Protein AF-A0AAV3ZF02-F1 (afdb_monomer)

Structure (mmCIF, N/CA/C/O backbone):
data_AF-A0AAV3ZF02-F1
#
_entry.id   AF-A0AAV3ZF02-F1
#
loop_
_atom_site.group_PDB
_atom_site.id
_atom_site.type_symbol
_atom_site.label_atom_id
_atom_site.label_alt_id
_atom_site.label_comp_id
_atom_site.label_asym_id
_atom_site.label_entity_id
_atom_site.label_seq_id
_atom_site.pdbx_PDB_ins_code
_atom_site.Cartn_x
_atom_site.Cartn_y
_atom_site.Cartn_z
_atom_site.occupancy
_atom_site.B_iso_or_equiv
_atom_site.auth_seq_id
_atom_site.auth_comp_id
_atom_site.auth_asym_id
_atom_site.auth_atom_id
_atom_site.pdbx_PDB_model_num
ATOM 1 N N . MET A 1 1 ? 16.965 -29.282 -59.185 1.00 44.78 1 MET A N 1
ATOM 2 C CA . MET A 1 1 ? 16.186 -28.998 -57.958 1.00 44.78 1 MET A CA 1
ATOM 3 C C . MET A 1 1 ? 17.133 -28.457 -56.884 1.00 44.78 1 MET A C 1
ATOM 5 O O . MET A 1 1 ? 17.591 -29.220 -56.054 1.00 44.78 1 MET A O 1
ATOM 9 N N . ALA A 1 2 ? 17.510 -27.173 -56.937 1.00 46.72 2 ALA A N 1
ATOM 10 C CA . ALA A 1 2 ? 18.522 -26.602 -56.028 1.00 46.72 2 ALA A CA 1
ATOM 11 C C . ALA A 1 2 ? 18.239 -25.132 -55.640 1.00 46.72 2 ALA A C 1
ATOM 13 O O . ALA A 1 2 ? 19.157 -24.385 -55.339 1.00 46.72 2 ALA A O 1
ATOM 14 N N . SER A 1 3 ? 16.971 -24.692 -55.652 1.00 49.53 3 SER A N 1
ATOM 15 C CA . SER A 1 3 ? 16.631 -23.269 -55.423 1.00 49.53 3 SER A CA 1
ATOM 16 C C . SER A 1 3 ? 15.931 -22.959 -54.101 1.00 49.53 3 SER A C 1
ATOM 18 O O . SER A 1 3 ? 15.934 -21.807 -53.690 1.00 49.53 3 SER A O 1
ATOM 20 N N . LYS A 1 4 ? 15.335 -23.937 -53.405 1.00 44.88 4 LYS A N 1
ATOM 21 C CA . LYS A 1 4 ? 14.561 -23.649 -52.177 1.00 44.88 4 LYS A CA 1
ATOM 22 C C . LYS A 1 4 ? 15.401 -23.655 -50.896 1.00 44.88 4 LYS A C 1
ATOM 24 O O . LYS A 1 4 ? 15.083 -22.925 -49.966 1.00 44.88 4 LYS A O 1
ATOM 29 N N . VAL A 1 5 ? 16.484 -24.433 -50.859 1.00 50.56 5 VAL A N 1
ATOM 30 C CA . VAL A 1 5 ? 17.318 -24.589 -49.653 1.00 50.56 5 VAL A CA 1
ATOM 31 C C . VAL A 1 5 ? 18.222 -23.370 -49.435 1.00 50.56 5 VAL A C 1
ATOM 33 O O . VAL A 1 5 ? 18.320 -22.877 -48.318 1.00 50.56 5 VAL A O 1
ATOM 36 N N . HIS A 1 6 ? 18.803 -22.811 -50.502 1.00 47.09 6 HIS A N 1
ATOM 37 C CA . HIS A 1 6 ? 19.701 -21.654 -50.395 1.00 47.09 6 HIS A CA 1
ATOM 38 C C . HIS A 1 6 ? 18.990 -20.378 -49.915 1.00 47.09 6 HIS A C 1
ATOM 40 O O . HIS A 1 6 ? 19.543 -19.644 -49.102 1.00 47.09 6 HIS A O 1
ATOM 46 N N . ILE A 1 7 ? 17.747 -20.141 -50.348 1.00 53.84 7 ILE A N 1
ATOM 47 C CA . ILE A 1 7 ? 16.961 -18.964 -49.938 1.00 53.84 7 ILE A CA 1
ATOM 48 C C . ILE A 1 7 ? 16.599 -19.041 -48.445 1.00 53.84 7 ILE A C 1
ATOM 50 O O . ILE A 1 7 ? 16.692 -18.043 -47.733 1.00 53.84 7 ILE A O 1
ATOM 54 N N . ALA A 1 8 ? 16.255 -20.233 -47.945 1.00 54.06 8 ALA A N 1
ATOM 55 C CA . ALA A 1 8 ? 15.919 -20.434 -46.536 1.00 54.06 8 ALA A CA 1
ATOM 56 C C . ALA A 1 8 ? 17.118 -20.184 -45.603 1.00 54.06 8 ALA A C 1
ATOM 58 O O . ALA A 1 8 ? 16.965 -19.551 -44.560 1.00 54.06 8 ALA A O 1
ATOM 59 N N . VAL A 1 9 ? 18.320 -20.620 -45.994 1.00 56.44 9 VAL A N 1
ATOM 60 C CA . VAL A 1 9 ? 19.546 -20.419 -45.199 1.00 56.44 9 VAL A CA 1
ATOM 61 C C . VAL A 1 9 ? 19.930 -18.937 -45.134 1.00 56.44 9 VAL A C 1
ATOM 63 O O . VAL A 1 9 ? 20.313 -18.453 -44.071 1.00 56.44 9 VAL A O 1
ATOM 66 N N . ILE A 1 10 ? 19.753 -18.196 -46.233 1.00 58.03 10 ILE A N 1
ATOM 67 C CA . ILE A 1 10 ? 20.010 -16.750 -46.292 1.00 58.03 10 ILE A CA 1
ATOM 68 C C . ILE A 1 10 ? 19.023 -15.981 -45.399 1.00 58.03 10 ILE A C 1
ATOM 70 O O . ILE A 1 10 ? 19.447 -15.106 -44.649 1.00 58.03 10 ILE A O 1
ATOM 74 N N . CYS A 1 11 ? 17.733 -16.341 -45.395 1.00 54.62 11 CYS A N 1
ATOM 75 C CA . CYS A 1 11 ? 16.747 -15.721 -44.501 1.00 54.62 11 CYS A CA 1
ATOM 76 C C . CYS A 1 11 ? 17.066 -15.944 -43.016 1.00 54.62 11 CYS A C 1
ATOM 78 O O . CYS A 1 11 ? 16.948 -15.007 -42.232 1.00 54.62 11 CYS A O 1
ATOM 80 N N . ILE A 1 12 ? 17.504 -17.144 -42.621 1.00 59.81 12 ILE A N 1
ATOM 81 C CA . ILE A 1 12 ? 17.861 -17.442 -41.222 1.00 59.81 12 ILE A CA 1
ATOM 82 C C . ILE A 1 12 ? 19.119 -16.670 -40.804 1.00 59.81 12 ILE A C 1
ATOM 84 O O . ILE A 1 12 ? 19.161 -16.107 -39.708 1.00 59.81 12 ILE A O 1
ATOM 88 N N . PHE A 1 13 ? 20.125 -16.592 -41.679 1.00 57.31 13 PHE A N 1
ATOM 89 C CA . PHE A 1 13 ? 21.345 -15.831 -41.409 1.00 57.31 13 PHE A CA 1
ATOM 90 C C . PHE A 1 13 ? 21.074 -14.327 -41.311 1.00 57.31 13 PHE A C 1
ATOM 92 O O . PHE A 1 13 ? 21.534 -13.699 -40.363 1.00 57.31 13 PHE A O 1
ATOM 99 N N . LEU A 1 14 ? 20.273 -13.753 -42.217 1.00 56.72 14 LEU A N 1
ATOM 100 C CA . LEU A 1 14 ? 19.898 -12.340 -42.131 1.00 56.72 14 LEU A CA 1
ATOM 101 C C . LEU A 1 14 ? 19.053 -12.044 -40.888 1.00 56.72 14 LEU A C 1
ATOM 103 O O . LEU A 1 14 ? 19.322 -11.056 -40.220 1.00 56.72 14 LEU A O 1
ATOM 107 N N . CYS A 1 15 ? 18.103 -12.904 -40.508 1.00 53.56 15 CYS A N 1
ATOM 108 C CA . CYS A 1 15 ? 17.322 -12.699 -39.282 1.00 53.56 15 CYS A CA 1
ATOM 109 C C . CYS A 1 15 ? 18.211 -12.736 -38.027 1.00 53.56 15 CYS A C 1
ATOM 111 O O . CYS A 1 15 ? 18.046 -11.922 -37.122 1.00 53.56 15 CYS A O 1
ATOM 113 N N . SER A 1 16 ? 19.193 -13.641 -38.001 1.00 56.03 16 SER A N 1
ATOM 114 C CA . SER A 1 16 ? 20.136 -13.781 -36.886 1.00 56.03 16 SER A CA 1
ATOM 115 C C . SER A 1 16 ? 21.104 -12.597 -36.797 1.00 56.03 16 SER A C 1
ATOM 117 O O . SER A 1 16 ? 21.378 -12.109 -35.706 1.00 56.03 16 SER A O 1
ATOM 119 N N . VAL A 1 17 ? 21.594 -12.098 -37.936 1.00 57.84 17 VAL A N 1
ATOM 120 C CA . VAL A 1 17 ? 22.513 -10.950 -37.999 1.00 57.84 17 VAL A CA 1
ATOM 121 C C . VAL A 1 17 ? 21.787 -9.633 -37.700 1.00 57.84 17 VAL A C 1
ATOM 123 O O . VAL A 1 17 ? 22.337 -8.791 -36.993 1.00 57.84 17 VAL A O 1
ATOM 126 N N . ILE A 1 18 ? 20.530 -9.477 -38.135 1.00 57.00 18 ILE A N 1
ATOM 127 C CA . ILE A 1 18 ? 19.682 -8.334 -37.754 1.00 57.00 18 ILE A CA 1
ATOM 128 C C . ILE A 1 18 ? 19.428 -8.340 -36.237 1.00 57.00 18 ILE A C 1
ATOM 130 O O . ILE A 1 18 ? 19.541 -7.295 -35.603 1.00 57.00 18 ILE A O 1
ATOM 134 N N . CYS A 1 19 ? 19.199 -9.505 -35.614 1.00 51.56 19 CYS A N 1
ATOM 135 C CA . CYS A 1 19 ? 19.071 -9.604 -34.153 1.00 51.56 19 CYS A CA 1
ATOM 136 C C . CYS A 1 19 ? 20.344 -9.209 -33.382 1.00 51.56 19 CYS A C 1
ATOM 138 O O . CYS A 1 19 ? 20.236 -8.775 -32.234 1.00 51.56 19 CYS A O 1
ATOM 140 N N . ILE A 1 20 ? 21.531 -9.358 -33.982 1.00 55.56 20 ILE A N 1
ATOM 141 C CA . ILE A 1 20 ? 22.812 -8.987 -33.358 1.00 55.56 20 ILE A CA 1
ATOM 142 C C . ILE A 1 20 ? 23.099 -7.486 -33.525 1.00 55.56 20 ILE A C 1
ATOM 144 O O . ILE A 1 20 ? 23.653 -6.876 -32.614 1.00 55.56 20 ILE A O 1
ATOM 148 N N . LEU A 1 21 ? 22.712 -6.884 -34.655 1.00 52.25 21 LEU A N 1
ATOM 149 C CA . LEU A 1 21 ? 22.974 -5.470 -34.952 1.00 52.25 21 LEU A CA 1
ATOM 150 C C . LEU A 1 21 ? 21.952 -4.511 -34.333 1.00 52.25 21 LEU A C 1
ATOM 152 O O . LEU A 1 21 ? 22.329 -3.409 -33.947 1.00 52.25 21 LEU A O 1
ATOM 156 N N . ASP A 1 22 ? 20.689 -4.920 -34.203 1.00 46.12 22 ASP A N 1
ATOM 157 C CA . ASP A 1 22 ? 19.623 -4.025 -33.728 1.00 46.12 22 ASP A CA 1
ATOM 158 C C . ASP A 1 22 ? 19.521 -3.950 -32.203 1.00 46.12 22 ASP A C 1
ATOM 160 O O . ASP A 1 22 ? 18.639 -3.285 -31.674 1.00 46.12 22 ASP A O 1
ATOM 164 N N . GLY A 1 23 ? 20.402 -4.637 -31.466 1.00 46.28 23 GLY A N 1
ATOM 165 C CA . GLY A 1 23 ? 20.323 -4.618 -30.015 1.00 46.28 23 GLY A CA 1
ATOM 166 C C . GLY A 1 23 ? 18.914 -4.992 -29.558 1.00 46.28 23 GLY A C 1
ATOM 167 O O . GLY A 1 23 ? 18.275 -4.239 -28.828 1.00 46.28 23 GLY A O 1
ATOM 168 N N . CYS A 1 24 ? 18.467 -6.212 -29.878 1.00 46.81 24 CYS A N 1
ATOM 169 C CA . CYS A 1 24 ? 17.462 -6.909 -29.067 1.00 46.81 24 CYS A CA 1
ATOM 170 C C . CYS A 1 24 ? 18.032 -7.210 -27.660 1.00 46.81 24 CYS A C 1
ATOM 172 O O . CYS A 1 24 ? 17.838 -8.283 -27.084 1.00 46.81 24 CYS A O 1
ATOM 174 N N . GLU A 1 25 ? 18.747 -6.248 -27.068 1.00 49.06 25 GLU A N 1
ATOM 175 C CA . GLU A 1 25 ? 18.678 -5.984 -25.655 1.00 49.06 25 GLU A CA 1
ATOM 176 C C . GLU A 1 25 ? 17.192 -6.005 -25.354 1.00 49.06 25 GLU A C 1
ATOM 178 O O . GLU A 1 25 ? 16.420 -5.155 -25.800 1.00 49.06 25 GLU A O 1
ATOM 183 N N . ARG A 1 26 ? 16.776 -7.083 -24.682 1.00 47.44 26 ARG A N 1
ATOM 184 C CA . ARG A 1 26 ? 15.554 -7.110 -23.902 1.00 47.44 26 ARG A CA 1
ATOM 185 C C . ARG A 1 26 ? 15.333 -5.673 -23.465 1.00 47.44 26 ARG A C 1
ATOM 187 O O . ARG A 1 26 ? 16.105 -5.184 -22.639 1.00 47.44 26 ARG A O 1
ATOM 194 N N . GLN A 1 27 ? 14.272 -5.031 -23.944 1.00 44.69 27 GLN A N 1
ATOM 195 C CA . GLN A 1 27 ? 13.563 -4.116 -23.077 1.00 44.69 27 GLN A CA 1
ATOM 196 C C . GLN A 1 27 ? 13.244 -4.978 -21.857 1.00 44.69 27 GLN A C 1
ATOM 198 O O . GLN A 1 27 ? 12.222 -5.660 -21.785 1.00 44.69 27 GLN A O 1
ATOM 203 N N . ARG A 1 28 ? 14.191 -5.043 -20.911 1.00 52.31 28 ARG A N 1
ATOM 204 C CA . ARG A 1 28 ? 13.935 -5.339 -19.523 1.00 52.31 28 ARG A CA 1
ATOM 205 C C . ARG A 1 28 ? 12.993 -4.217 -19.206 1.00 52.31 28 ARG A C 1
ATOM 207 O O . ARG A 1 28 ? 13.418 -3.108 -18.924 1.00 52.31 28 ARG A O 1
ATOM 214 N N . TYR A 1 29 ? 11.712 -4.471 -19.423 1.00 58.03 29 TYR A N 1
ATOM 215 C CA . TYR A 1 29 ? 10.667 -3.592 -18.989 1.00 58.03 29 TYR A CA 1
ATOM 216 C C . TYR A 1 29 ? 10.986 -3.431 -17.513 1.00 58.03 29 TYR A C 1
ATOM 218 O O . TYR A 1 29 ? 10.956 -4.417 -16.769 1.00 58.03 29 TYR A O 1
ATOM 226 N N . ILE A 1 30 ? 11.458 -2.241 -17.148 1.00 70.12 30 ILE A N 1
ATOM 227 C CA . ILE A 1 30 ? 11.930 -1.935 -15.809 1.00 70.12 30 ILE A CA 1
ATOM 228 C C . ILE A 1 30 ? 10.677 -1.952 -14.937 1.00 70.12 30 ILE A C 1
ATOM 230 O O . ILE A 1 30 ? 10.019 -0.941 -14.736 1.00 70.12 30 ILE A O 1
ATOM 234 N N . ARG A 1 31 ? 10.240 -3.144 -14.540 1.00 81.00 31 ARG A N 1
ATOM 235 C CA . ARG A 1 31 ? 9.030 -3.357 -13.755 1.00 81.00 31 ARG A CA 1
ATOM 236 C C . ARG A 1 31 ? 9.429 -3.657 -12.344 1.00 81.00 31 ARG A C 1
ATOM 238 O O . ARG A 1 31 ? 10.388 -4.390 -12.097 1.00 81.00 31 ARG A O 1
ATOM 245 N N . CYS A 1 32 ? 8.660 -3.113 -11.428 1.00 85.25 32 CYS A N 1
ATOM 246 C CA . CYS A 1 32 ? 8.738 -3.529 -10.050 1.00 85.25 32 CYS A CA 1
ATOM 247 C C . CYS A 1 32 ? 7.705 -4.626 -9.828 1.00 85.25 32 CYS A C 1
ATOM 249 O O . CYS A 1 32 ? 6.579 -4.545 -10.325 1.00 85.25 32 CYS A O 1
ATOM 251 N N . GLU A 1 33 ? 8.100 -5.660 -9.099 1.00 85.62 33 GLU A N 1
ATOM 252 C CA . GLU A 1 33 ? 7.199 -6.716 -8.665 1.00 85.62 33 GLU A CA 1
ATOM 253 C C . GLU A 1 33 ? 6.733 -6.416 -7.238 1.00 85.62 33 GLU A C 1
ATOM 255 O O . GLU A 1 33 ? 7.542 -6.101 -6.364 1.00 85.62 33 GLU A O 1
ATOM 260 N N . ALA A 1 34 ? 5.428 -6.486 -6.990 1.00 81.88 34 ALA A N 1
ATOM 261 C CA . ALA A 1 34 ? 4.868 -6.452 -5.645 1.00 81.88 34 ALA A CA 1
ATOM 262 C C . ALA A 1 34 ? 3.673 -7.398 -5.558 1.00 81.88 34 ALA A C 1
ATOM 264 O O . ALA A 1 34 ? 2.769 -7.344 -6.391 1.00 81.88 34 ALA A O 1
ATOM 265 N N . PHE A 1 35 ? 3.661 -8.253 -4.532 1.00 81.62 35 PHE A N 1
ATOM 266 C CA . PHE A 1 35 ? 2.577 -9.208 -4.264 1.00 81.62 35 PHE A CA 1
ATOM 267 C C . PHE A 1 35 ? 2.186 -10.060 -5.491 1.00 81.62 35 PHE A C 1
ATOM 269 O O . PHE A 1 35 ? 1.002 -10.282 -5.740 1.00 81.62 35 PHE A O 1
ATOM 276 N N . GLY A 1 36 ? 3.176 -10.495 -6.284 1.00 81.56 36 GLY A N 1
ATOM 277 C CA . GLY A 1 36 ? 2.973 -11.306 -7.491 1.00 81.56 36 GLY A CA 1
ATOM 278 C C . GLY A 1 36 ? 2.430 -10.545 -8.708 1.00 81.56 36 GLY A C 1
ATOM 279 O O . GLY A 1 36 ? 2.012 -11.168 -9.681 1.00 81.56 36 GLY A O 1
ATOM 280 N N . LYS A 1 37 ? 2.402 -9.205 -8.672 1.00 84.75 37 LYS A N 1
ATOM 281 C CA . LYS A 1 37 ? 2.017 -8.344 -9.801 1.00 84.75 37 LYS A CA 1
ATOM 282 C C . LYS A 1 37 ? 3.191 -7.489 -10.261 1.00 84.75 37 LYS A C 1
ATOM 284 O O . LYS A 1 37 ? 3.993 -7.042 -9.444 1.00 84.75 37 LYS A O 1
ATOM 289 N N . PHE A 1 38 ? 3.241 -7.216 -11.563 1.00 86.38 38 PHE A N 1
ATOM 290 C CA . PHE A 1 38 ? 4.232 -6.332 -12.173 1.00 86.38 38 PHE A CA 1
ATOM 291 C C . PHE A 1 38 ? 3.654 -4.944 -12.432 1.00 86.38 38 PHE A C 1
ATOM 293 O O . PHE A 1 38 ? 2.524 -4.812 -12.899 1.00 86.38 38 PHE A O 1
ATOM 300 N N . TYR A 1 39 ? 4.463 -3.924 -12.170 1.00 86.69 39 TYR A N 1
ATOM 301 C 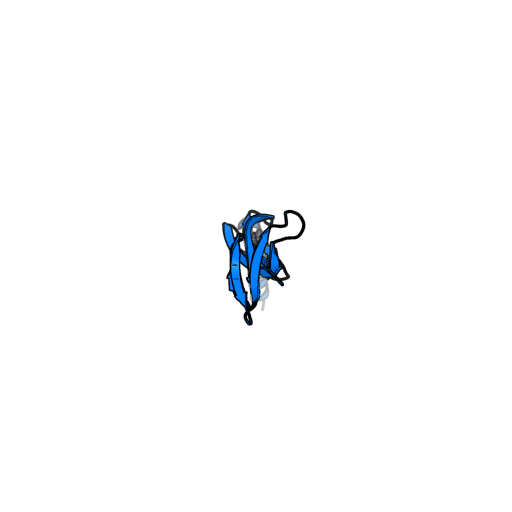CA . TYR A 1 39 ? 4.073 -2.523 -12.246 1.00 86.69 39 TYR A CA 1
ATOM 302 C C . TYR A 1 39 ? 5.080 -1.711 -13.054 1.00 86.69 39 TYR A C 1
ATOM 304 O O . TYR A 1 39 ? 6.289 -1.926 -12.944 1.00 86.69 39 TYR A O 1
ATOM 312 N N . ASP A 1 40 ? 4.576 -0.764 -13.841 1.00 85.25 40 ASP A N 1
ATOM 313 C CA . ASP A 1 40 ? 5.395 0.060 -14.729 1.00 85.25 40 ASP A CA 1
ATOM 314 C C . ASP A 1 40 ? 6.317 1.015 -13.968 1.00 85.25 40 ASP A C 1
ATOM 316 O O . ASP A 1 40 ? 5.915 1.612 -12.961 1.00 85.25 40 ASP A O 1
ATOM 320 N N . ASN A 1 41 ? 7.517 1.223 -14.517 1.00 86.25 41 ASN A N 1
ATOM 321 C CA . ASN A 1 41 ? 8.451 2.256 -14.077 1.00 86.25 41 ASN A CA 1
ATOM 322 C C . ASN A 1 41 ? 7.830 3.659 -14.139 1.00 86.25 41 ASN A C 1
ATOM 324 O O . ASN A 1 41 ? 7.071 3.976 -15.054 1.00 86.25 41 ASN A O 1
ATOM 328 N N . GLY A 1 42 ? 8.235 4.534 -13.222 1.00 83.75 42 GLY A N 1
ATOM 329 C CA . GLY A 1 42 ? 7.958 5.971 -13.272 1.00 83.75 42 GLY A CA 1
ATOM 330 C C . GLY A 1 42 ? 6.535 6.378 -12.887 1.00 83.75 42 GLY A C 1
ATOM 331 O O . GLY A 1 42 ? 6.229 7.566 -12.888 1.00 83.75 42 GLY A O 1
ATOM 332 N N . LYS A 1 43 ? 5.668 5.422 -12.540 1.00 84.69 43 LYS A N 1
ATOM 333 C CA . LYS A 1 43 ? 4.306 5.687 -12.064 1.00 84.69 43 LYS A CA 1
ATOM 334 C C . LYS A 1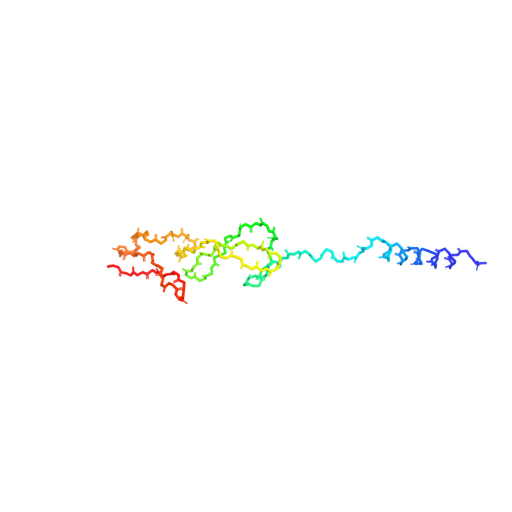 43 ? 4.182 5.390 -10.573 1.00 84.69 43 LYS A C 1
ATOM 336 O O . LYS A 1 43 ? 4.842 4.492 -10.041 1.00 84.69 43 LYS A O 1
ATOM 341 N N . ILE A 1 44 ? 3.297 6.137 -9.916 1.00 88.69 44 ILE A N 1
ATOM 342 C CA . ILE A 1 44 ? 2.838 5.838 -8.560 1.00 8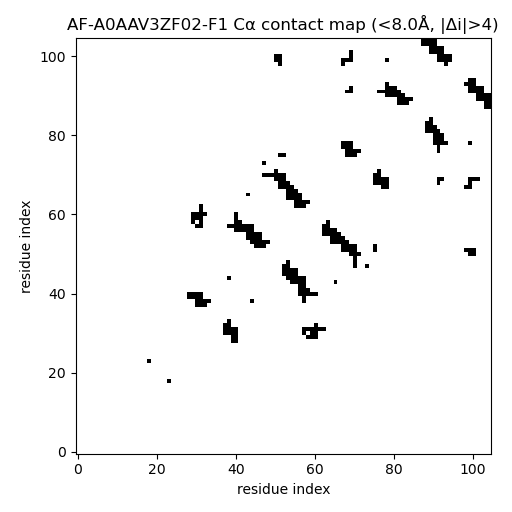8.69 44 ILE A CA 1
ATOM 343 C C . ILE A 1 44 ? 1.682 4.850 -8.671 1.00 88.69 44 ILE A C 1
ATOM 345 O O . ILE A 1 44 ? 0.672 5.125 -9.315 1.00 88.69 44 ILE A O 1
ATOM 349 N N . HIS A 1 45 ? 1.831 3.709 -8.014 1.00 89.50 45 HIS A N 1
ATOM 350 C CA . HIS A 1 45 ? 0.842 2.647 -7.982 1.00 89.50 45 HIS A CA 1
ATOM 351 C C . HIS A 1 45 ? 0.233 2.554 -6.591 1.00 89.50 45 HIS A C 1
ATOM 353 O O . HIS A 1 45 ? 0.942 2.507 -5.584 1.00 89.50 45 HIS A O 1
ATOM 359 N N . ARG A 1 46 ? -1.099 2.500 -6.541 1.00 89.25 46 ARG A N 1
ATOM 360 C CA . ARG A 1 46 ? -1.845 2.222 -5.314 1.00 89.25 46 ARG A CA 1
ATOM 361 C C . ARG A 1 46 ? -2.041 0.718 -5.188 1.00 89.25 46 ARG A C 1
ATOM 363 O O . ARG A 1 46 ? -2.742 0.102 -5.986 1.00 89.25 46 ARG A O 1
ATOM 370 N N . ILE A 1 47 ? -1.439 0.139 -4.160 1.00 87.44 47 ILE A N 1
ATOM 371 C CA . ILE A 1 47 ? -1.447 -1.292 -3.891 1.00 87.44 47 ILE A CA 1
ATOM 372 C C . ILE A 1 47 ? -2.178 -1.541 -2.579 1.00 87.44 47 ILE A C 1
ATOM 374 O O . ILE A 1 47 ? -1.763 -1.087 -1.515 1.00 87.44 47 ILE A O 1
ATOM 378 N N . ILE A 1 48 ? -3.291 -2.263 -2.661 1.00 86.62 48 ILE A N 1
ATOM 379 C CA . ILE A 1 48 ? -4.075 -2.658 -1.494 1.00 86.62 48 ILE A CA 1
ATOM 380 C C . ILE A 1 48 ? -3.571 -4.022 -1.032 1.00 86.62 48 ILE A C 1
ATOM 382 O O . ILE A 1 48 ? -3.640 -4.996 -1.780 1.00 86.62 48 ILE A O 1
ATOM 386 N N . HIS A 1 49 ? -3.075 -4.095 0.200 1.00 82.69 49 HIS A N 1
ATOM 387 C CA . HIS A 1 49 ? -2.598 -5.335 0.792 1.00 82.69 49 HIS A CA 1
ATOM 388 C C . HIS A 1 49 ? -3.118 -5.485 2.222 1.00 82.69 49 HIS A C 1
ATOM 390 O O . HIS A 1 49 ? -2.770 -4.717 3.115 1.00 82.69 49 HIS A O 1
ATOM 396 N N . ARG A 1 50 ? -3.943 -6.509 2.471 1.00 82.50 50 ARG A N 1
ATOM 397 C CA . ARG A 1 50 ? -4.543 -6.774 3.792 1.00 82.50 50 ARG A CA 1
ATOM 398 C C . ARG A 1 50 ? -5.233 -5.517 4.356 1.00 82.50 50 ARG A C 1
ATOM 400 O O . ARG A 1 50 ? -6.219 -5.062 3.785 1.00 82.50 50 ARG A O 1
ATOM 407 N N . LYS A 1 51 ? -4.717 -4.961 5.457 1.00 81.00 51 LYS A N 1
ATOM 408 C CA . LYS A 1 51 ? -5.239 -3.774 6.159 1.00 81.00 51 LYS A CA 1
ATOM 409 C C . LYS A 1 51 ? -4.503 -2.481 5.795 1.00 81.00 51 LYS A C 1
ATOM 411 O O . LYS A 1 51 ? -4.762 -1.445 6.399 1.00 81.00 51 LYS A O 1
ATOM 416 N N . THR A 1 52 ? -3.615 -2.511 4.804 1.00 82.62 52 THR A N 1
ATOM 417 C CA . THR A 1 52 ? -2.849 -1.346 4.364 1.00 82.62 52 THR A CA 1
ATOM 418 C C . THR A 1 52 ? -3.079 -1.041 2.890 1.00 82.62 52 THR A C 1
ATOM 420 O O . THR A 1 52 ? -3.340 -1.906 2.054 1.00 82.62 52 THR A O 1
ATOM 423 N N . CYS A 1 53 ? -2.985 0.242 2.584 1.00 87.50 53 CYS A N 1
ATOM 424 C CA . CYS A 1 53 ? -2.967 0.787 1.245 1.00 87.50 53 CYS A CA 1
ATOM 425 C C . CYS A 1 53 ? -1.631 1.493 1.053 1.00 87.50 53 CYS A C 1
ATOM 427 O O . CYS A 1 53 ? -1.344 2.487 1.720 1.00 87.50 53 CYS A O 1
ATOM 429 N N . LEU A 1 54 ? -0.811 0.955 0.161 1.00 87.12 54 LEU A N 1
ATOM 430 C CA . LEU A 1 54 ? 0.538 1.421 -0.111 1.00 87.12 54 LEU A CA 1
ATOM 431 C C . LEU A 1 54 ? 0.529 2.205 -1.419 1.00 87.12 54 LEU A C 1
ATOM 433 O O . LEU A 1 54 ? 0.047 1.714 -2.436 1.00 87.12 54 LEU A O 1
ATOM 437 N N . HIS A 1 55 ? 1.066 3.414 -1.405 1.00 88.38 55 HIS A N 1
ATOM 438 C CA . HIS A 1 55 ? 1.361 4.177 -2.612 1.00 88.38 55 HIS A CA 1
ATOM 439 C C . HIS A 1 55 ? 2.853 4.041 -2.856 1.00 88.38 55 HIS A C 1
ATOM 441 O O . HIS A 1 55 ? 3.659 4.577 -2.089 1.00 88.38 55 HIS A O 1
ATOM 447 N N . LEU A 1 56 ? 3.209 3.275 -3.883 1.00 87.81 56 LEU A N 1
ATOM 448 C CA . LEU A 1 56 ? 4.592 2.965 -4.218 1.00 87.81 56 LEU A CA 1
ATOM 449 C C . LEU A 1 56 ? 4.922 3.504 -5.604 1.00 87.81 56 LEU A C 1
ATOM 451 O O . LEU A 1 56 ? 4.182 3.289 -6.559 1.00 87.81 56 LEU A O 1
ATOM 455 N N . GLU A 1 57 ? 6.055 4.178 -5.724 1.00 88.81 57 GLU A N 1
ATOM 456 C CA . GLU A 1 57 ? 6.612 4.600 -7.002 1.00 88.81 57 GLU A CA 1
ATOM 457 C C . GLU A 1 57 ? 7.663 3.576 -7.436 1.00 88.81 57 GLU A C 1
ATOM 459 O O . GLU A 1 57 ? 8.599 3.283 -6.687 1.00 88.81 57 GLU A O 1
ATOM 464 N N . CYS A 1 58 ? 7.510 3.011 -8.633 1.00 88.25 58 CYS A N 1
ATOM 465 C CA . CYS A 1 58 ? 8.520 2.119 -9.192 1.00 88.25 58 CYS A CA 1
ATOM 466 C C . CYS A 1 58 ? 9.620 2.941 -9.874 1.00 88.25 58 CYS A C 1
ATOM 468 O O . CYS A 1 58 ? 9.333 3.693 -10.803 1.00 88.25 58 CYS A O 1
ATOM 470 N N . LYS A 1 59 ? 10.877 2.794 -9.439 1.00 86.44 59 LYS A N 1
ATOM 471 C CA . LYS A 1 59 ? 12.057 3.370 -10.103 1.00 86.44 59 LYS A CA 1
ATOM 472 C C . LYS A 1 59 ? 13.136 2.319 -10.270 1.00 86.44 59 LYS A C 1
ATOM 474 O O . LYS A 1 59 ? 13.690 1.859 -9.277 1.00 86.44 59 LYS A O 1
ATOM 479 N N . HIS A 1 60 ? 13.487 1.978 -11.507 1.00 82.44 60 HIS A N 1
ATOM 480 C CA . HIS A 1 60 ? 14.647 1.120 -11.793 1.00 82.44 60 HIS A CA 1
ATOM 481 C C . HIS A 1 60 ? 14.615 -0.211 -11.014 1.00 82.44 60 HIS A C 1
ATOM 483 O O . HIS A 1 60 ? 15.581 -0.560 -10.341 1.00 82.44 60 HIS A O 1
ATOM 489 N N . HIS A 1 61 ? 13.482 -0.930 -11.068 1.00 80.00 61 HIS A N 1
ATOM 490 C CA . HIS A 1 61 ? 13.210 -2.170 -10.312 1.00 80.00 61 HIS A CA 1
ATOM 491 C C . HIS A 1 61 ? 13.163 -2.025 -8.781 1.00 80.00 61 HIS A C 1
ATOM 493 O O . HIS A 1 61 ? 13.078 -3.023 -8.069 1.00 80.00 61 HIS A O 1
ATOM 499 N N . ARG A 1 62 ? 13.195 -0.800 -8.250 1.00 82.06 62 ARG A N 1
ATOM 500 C CA . ARG A 1 62 ? 13.099 -0.528 -6.814 1.00 82.06 62 ARG A CA 1
ATOM 501 C C . ARG A 1 62 ? 11.808 0.201 -6.488 1.00 82.06 62 ARG A C 1
ATOM 503 O O . ARG A 1 62 ? 11.372 1.088 -7.220 1.00 82.06 62 ARG A O 1
ATOM 510 N N . TRP A 1 63 ? 11.231 -0.146 -5.347 1.00 86.12 63 TRP A N 1
ATOM 511 C CA . TRP A 1 63 ? 10.082 0.558 -4.801 1.00 86.12 63 TRP A CA 1
ATOM 512 C C . TRP A 1 63 ? 10.528 1.734 -3.947 1.00 86.12 63 TRP A C 1
ATOM 514 O O . TRP A 1 63 ? 11.317 1.577 -3.016 1.00 86.12 63 TRP A O 1
ATOM 524 N N . LYS A 1 64 ? 9.970 2.907 -4.230 1.00 86.69 64 LYS A N 1
ATOM 525 C CA . LYS A 1 64 ? 10.014 4.057 -3.338 1.00 86.69 64 LYS A CA 1
ATOM 526 C C . LYS A 1 64 ? 8.649 4.215 -2.681 1.00 86.69 64 LYS A C 1
ATOM 528 O O . LYS A 1 64 ? 7.635 4.352 -3.363 1.00 86.69 64 LYS A O 1
ATOM 533 N N . TYR A 1 65 ? 8.623 4.210 -1.354 1.00 81.88 65 TYR A N 1
ATOM 534 C CA . TYR A 1 65 ? 7.407 4.492 -0.600 1.00 81.88 65 TYR A CA 1
ATOM 535 C C . TYR A 1 65 ? 7.041 5.970 -0.739 1.00 81.88 65 TYR A C 1
ATOM 537 O O . TYR A 1 65 ? 7.870 6.844 -0.489 1.00 81.88 65 TYR A O 1
ATOM 545 N N . VAL A 1 66 ? 5.799 6.237 -1.139 1.00 85.06 66 VAL A N 1
ATOM 546 C CA . VAL A 1 66 ? 5.252 7.596 -1.243 1.00 85.06 66 VAL A CA 1
ATOM 547 C C . VAL A 1 66 ? 4.339 7.877 -0.057 1.00 85.06 66 VAL A C 1
ATOM 549 O O . VAL A 1 66 ? 4.498 8.880 0.632 1.00 85.06 66 VAL A O 1
ATOM 552 N N . LYS A 1 67 ? 3.370 6.990 0.191 1.00 81.50 67 LYS A N 1
ATOM 553 C CA . LYS A 1 67 ? 2.350 7.188 1.224 1.00 81.50 67 LYS A CA 1
ATOM 554 C C . LYS A 1 67 ? 1.770 5.857 1.680 1.00 81.50 67 LYS A C 1
ATOM 556 O O . LYS A 1 67 ? 1.517 4.979 0.862 1.00 81.50 67 LYS A O 1
ATOM 561 N N . ASN A 1 68 ? 1.472 5.757 2.972 1.00 78.94 68 ASN A N 1
ATOM 562 C CA . ASN A 1 68 ? 0.694 4.657 3.535 1.00 78.94 68 ASN A CA 1
ATOM 563 C C . ASN A 1 68 ? -0.667 5.159 4.024 1.00 78.94 68 ASN A C 1
ATOM 565 O O . ASN A 1 68 ? -0.783 6.249 4.594 1.00 78.94 68 ASN A O 1
ATOM 569 N N . GLU A 1 69 ? -1.688 4.339 3.838 1.00 86.69 69 GLU A N 1
ATOM 570 C CA . GLU A 1 69 ? -3.073 4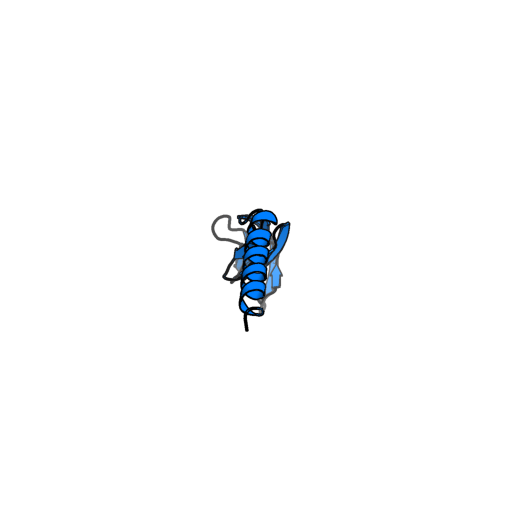.556 4.252 1.00 86.69 69 GLU A CA 1
ATOM 571 C C . GLU A 1 69 ? -3.612 3.254 4.869 1.00 86.69 69 GLU A C 1
ATOM 573 O O . GLU A 1 69 ? -3.085 2.171 4.607 1.00 86.69 69 GLU A O 1
ATOM 578 N N . CYS A 1 70 ? -4.641 3.336 5.709 1.00 86.31 70 CYS A N 1
ATOM 579 C CA . CYS A 1 70 ? -5.331 2.145 6.198 1.00 86.31 70 CYS A CA 1
ATOM 580 C C . CYS A 1 70 ? -6.312 1.659 5.137 1.00 86.31 70 CYS A C 1
ATOM 582 O O . CYS A 1 70 ? -7.078 2.459 4.607 1.00 86.31 70 CYS A O 1
ATOM 584 N N . ASN A 1 71 ? -6.318 0.358 4.861 1.00 86.38 71 ASN A N 1
ATOM 585 C CA . ASN A 1 71 ? -7.369 -0.274 4.077 1.00 86.38 71 ASN A CA 1
ATOM 586 C C . ASN A 1 71 ? -8.487 -0.747 5.007 1.00 86.38 71 ASN A C 1
ATOM 588 O O . ASN A 1 71 ? -8.244 -1.554 5.908 1.00 86.38 71 ASN A O 1
ATOM 592 N N . PHE A 1 72 ? -9.709 -0.302 4.745 1.00 82.81 72 PHE A N 1
ATOM 593 C CA . PHE A 1 72 ? -10.906 -0.807 5.395 1.00 82.81 72 PHE A CA 1
ATOM 594 C C . PHE A 1 72 ? -11.976 -1.123 4.347 1.00 82.81 72 PHE A C 1
ATOM 596 O O . PHE A 1 72 ? -12.380 -0.242 3.597 1.00 82.81 72 PHE A O 1
ATOM 603 N N . HIS A 1 73 ? -12.401 -2.390 4.254 1.00 82.25 73 HIS A N 1
ATOM 604 C CA . HIS A 1 73 ? -13.369 -2.871 3.248 1.00 82.25 73 HIS A CA 1
ATOM 605 C C . HIS A 1 73 ? -13.036 -2.460 1.794 1.00 82.25 73 HIS A C 1
ATOM 607 O O . HIS A 1 73 ? -13.925 -2.202 0.991 1.00 82.25 73 HIS A O 1
ATOM 613 N N . GLY A 1 74 ? -11.746 -2.388 1.441 1.00 82.56 74 GLY A N 1
ATOM 614 C CA . GLY A 1 74 ? -11.291 -1.997 0.098 1.00 82.56 74 GLY A CA 1
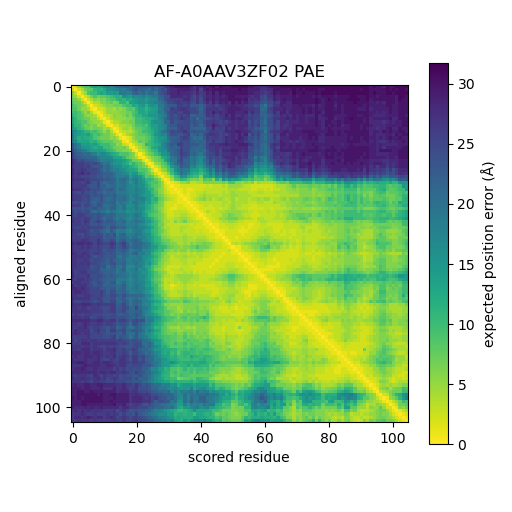ATOM 615 C C . GLY A 1 74 ? -11.142 -0.485 -0.107 1.00 82.56 74 GLY A C 1
ATOM 616 O O . GLY A 1 74 ? -10.676 -0.046 -1.161 1.00 82.56 74 GLY A O 1
ATOM 617 N N . VAL A 1 75 ? -11.488 0.323 0.896 1.00 86.06 75 VAL A N 1
ATOM 618 C CA . VAL A 1 75 ? -11.358 1.781 0.871 1.00 86.06 75 VAL A CA 1
ATOM 619 C C . VAL A 1 75 ? -10.107 2.202 1.636 1.00 86.06 75 VAL A C 1
ATOM 621 O O . VAL A 1 75 ? -9.831 1.716 2.732 1.00 86.06 75 VAL A O 1
ATOM 624 N N . CYS A 1 76 ? -9.331 3.118 1.052 1.00 85.88 76 CYS A N 1
ATOM 625 C CA . CYS A 1 76 ? -8.119 3.632 1.679 1.00 85.88 76 CYS A CA 1
ATOM 626 C C . CYS A 1 76 ? -8.407 4.919 2.446 1.00 85.88 76 CYS A C 1
ATOM 628 O O . CYS A 1 76 ? -9.025 5.849 1.925 1.00 85.88 76 CYS A O 1
ATOM 630 N N . HIS A 1 77 ? -7.920 4.972 3.680 1.00 87.56 77 HIS A N 1
ATOM 631 C CA . HIS A 1 77 ? -8.124 6.081 4.594 1.00 87.56 77 HIS A CA 1
ATOM 632 C C . HIS A 1 77 ? -6.777 6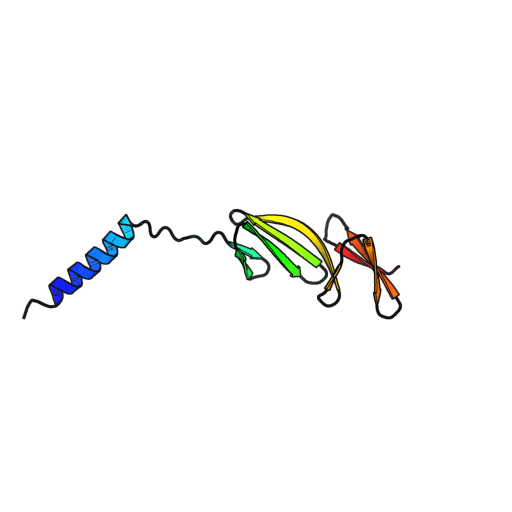.623 5.081 1.00 87.56 77 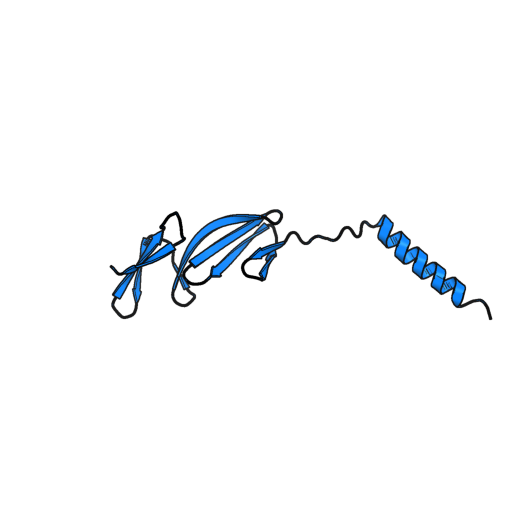HIS A C 1
ATOM 634 O O . HIS A 1 77 ? -5.920 5.847 5.513 1.00 87.56 77 HIS A O 1
ATOM 640 N N . PRO A 1 78 ? -6.559 7.946 5.029 1.00 85.88 78 PRO A N 1
ATOM 641 C CA . PRO A 1 78 ? -5.320 8.542 5.507 1.00 85.88 78 PRO A CA 1
ATOM 642 C C . PRO A 1 78 ? -5.163 8.372 7.024 1.00 85.88 78 PRO A C 1
ATOM 644 O O . PRO A 1 78 ? -6.149 8.246 7.753 1.00 85.88 78 PRO A O 1
ATOM 647 N N . ALA A 1 79 ? -3.915 8.406 7.503 1.00 84.44 79 ALA A N 1
ATOM 648 C CA . ALA A 1 79 ? -3.647 8.455 8.944 1.00 84.44 79 ALA A CA 1
ATOM 649 C C . ALA A 1 79 ? -4.309 9.679 9.585 1.00 84.44 79 ALA A C 1
ATOM 651 O O . ALA A 1 79 ? -4.451 10.722 8.952 1.00 84.44 79 ALA A O 1
ATOM 652 N N . GLY A 1 80 ? -4.716 9.531 10.840 1.00 83.88 80 GLY A N 1
ATOM 653 C CA . GLY A 1 80 ? -5.468 10.515 11.608 1.00 83.88 80 GLY A CA 1
ATOM 654 C C . GLY A 1 80 ? -6.975 10.475 11.356 1.00 83.88 80 GLY A C 1
ATOM 655 O O . GLY A 1 80 ? -7.729 10.914 12.223 1.00 83.88 80 GLY A O 1
ATOM 656 N N . LYS A 1 81 ? -7.441 9.912 10.229 1.00 87.00 81 LYS A N 1
ATOM 657 C CA . LYS A 1 81 ? -8.873 9.867 9.910 1.00 87.00 81 LYS A CA 1
ATOM 658 C C . LYS A 1 81 ? -9.618 8.963 10.890 1.00 87.00 81 LYS A C 1
ATOM 660 O O . LYS A 1 81 ? -9.300 7.778 11.014 1.00 87.00 81 LYS A O 1
ATOM 665 N N . VAL A 1 82 ? -10.626 9.540 11.542 1.00 87.00 82 VAL A N 1
ATOM 666 C CA . VAL A 1 82 ? -11.604 8.823 12.364 1.00 87.00 82 VAL A CA 1
ATOM 667 C C . VAL A 1 82 ? -12.777 8.403 11.483 1.00 87.00 82 VAL A C 1
ATOM 669 O O . VAL A 1 82 ? -13.225 9.152 10.615 1.00 87.00 82 VAL A O 1
ATOM 672 N N . MET A 1 83 ? -13.252 7.184 11.684 1.00 85.94 83 MET A N 1
ATOM 673 C CA . MET A 1 83 ? -14.338 6.557 10.945 1.00 85.94 83 MET A CA 1
ATOM 674 C C . MET A 1 83 ? -15.275 5.873 11.928 1.00 85.94 83 MET A C 1
ATOM 676 O O . MET A 1 83 ? -14.828 5.406 12.970 1.00 85.94 83 MET A O 1
ATOM 680 N N . ILE A 1 84 ? -16.557 5.785 11.590 1.00 86.19 84 ILE A N 1
ATOM 681 C CA . ILE A 1 84 ? -17.536 5.037 12.378 1.00 86.19 84 ILE A CA 1
ATOM 682 C C . ILE A 1 84 ? -17.912 3.797 11.579 1.00 86.19 84 ILE A C 1
ATOM 684 O O . ILE A 1 84 ? -18.349 3.905 10.435 1.00 86.19 84 ILE A O 1
ATOM 688 N N . ILE A 1 85 ? -17.702 2.625 12.166 1.00 81.19 85 ILE A N 1
ATOM 689 C CA . ILE A 1 85 ? -17.910 1.325 11.532 1.00 81.19 85 ILE A CA 1
ATOM 690 C C . ILE A 1 85 ? -18.718 0.483 12.509 1.00 81.19 85 ILE A C 1
ATOM 692 O O . ILE A 1 85 ? -18.288 0.265 13.636 1.00 81.19 85 ILE A O 1
ATOM 696 N N . GLY A 1 86 ? -19.905 0.034 12.097 1.00 83.50 86 GLY A N 1
ATOM 697 C CA . GLY A 1 86 ? -20.778 -0.750 12.978 1.00 83.50 86 GLY A CA 1
ATOM 698 C C . GLY A 1 86 ? -21.120 -0.031 14.291 1.00 83.50 86 GLY A C 1
ATOM 699 O O . GLY A 1 86 ? -21.252 -0.676 15.321 1.00 83.50 86 GLY A O 1
ATOM 700 N N . GLY A 1 87 ? -21.188 1.307 14.275 1.00 86.06 87 GLY A N 1
ATOM 701 C CA . GLY A 1 87 ? -21.429 2.131 15.467 1.00 86.06 87 GLY A CA 1
ATOM 702 C C . GLY A 1 87 ? -20.198 2.390 16.344 1.00 86.06 87 GLY A C 1
ATOM 703 O O . GLY A 1 87 ? -20.277 3.187 17.273 1.00 86.06 87 GLY A O 1
ATOM 704 N N . VAL A 1 88 ? -19.048 1.789 16.033 1.00 88.31 88 VAL A N 1
ATOM 705 C CA . VAL A 1 88 ? -17.799 1.946 16.789 1.00 88.31 88 VAL A CA 1
ATOM 706 C C . VAL A 1 88 ? -16.876 2.938 16.086 1.00 88.31 88 VAL A C 1
ATOM 708 O O . VAL A 1 88 ? -16.768 2.946 14.858 1.00 88.31 88 VAL A O 1
ATOM 711 N N . LYS A 1 89 ? -16.200 3.799 16.853 1.00 88.31 89 LYS A N 1
ATOM 712 C CA . LYS A 1 89 ? -15.212 4.740 16.315 1.00 88.31 89 LYS A CA 1
ATOM 713 C C . LYS A 1 89 ? -13.875 4.029 16.113 1.00 88.31 89 LYS A C 1
ATOM 715 O O . LYS A 1 89 ? -13.340 3.405 17.019 1.00 88.31 89 LYS A O 1
ATOM 720 N N . HIS A 1 90 ? -13.310 4.169 14.923 1.00 85.50 90 HIS A N 1
ATOM 721 C CA . HIS A 1 90 ? -11.980 3.688 14.576 1.00 85.50 90 HIS A CA 1
ATOM 722 C C . HIS A 1 90 ? -11.128 4.841 14.065 1.00 85.50 90 HIS A C 1
ATOM 724 O O . HIS A 1 90 ? -11.607 5.670 13.298 1.00 85.50 90 HIS A O 1
ATOM 730 N N . GLN A 1 91 ? -9.849 4.865 14.412 1.00 87.50 91 GLN A N 1
ATOM 731 C CA . GLN A 1 91 ? -8.885 5.813 13.868 1.00 87.50 91 GLN A CA 1
ATOM 732 C C . GLN A 1 91 ? -7.787 5.078 13.109 1.00 87.50 91 GLN A C 1
ATOM 734 O O . GLN A 1 91 ? -7.200 4.125 13.620 1.00 87.50 91 GLN A O 1
ATOM 739 N N . CYS A 1 92 ? -7.488 5.536 11.894 1.00 86.31 92 CYS A N 1
ATOM 740 C CA . CYS A 1 92 ? -6.293 5.098 11.182 1.00 86.31 92 CYS A CA 1
ATOM 741 C C . CYS A 1 92 ? -5.062 5.770 11.793 1.00 86.31 92 CYS A C 1
ATOM 743 O O . CYS A 1 92 ? -4.990 6.995 11.814 1.00 86.31 92 CYS A O 1
ATOM 745 N N . TYR A 1 93 ? -4.080 5.005 12.257 1.00 82.25 93 TYR A N 1
ATOM 746 C CA . TYR A 1 93 ? -2.851 5.548 12.843 1.00 82.25 93 TYR A CA 1
ATOM 747 C C . TYR A 1 93 ? -1.613 4.874 12.252 1.00 82.25 93 TYR A C 1
ATOM 749 O O . TYR A 1 93 ? -1.668 3.740 11.771 1.00 82.25 93 TYR A O 1
ATOM 757 N N . ASP A 1 94 ? -0.504 5.612 12.239 1.00 75.12 94 ASP A N 1
ATOM 758 C CA . ASP A 1 94 ? 0.793 5.122 11.777 1.00 75.12 94 ASP A CA 1
ATOM 759 C C . ASP A 1 94 ? 1.590 4.570 12.957 1.00 75.12 94 ASP A C 1
ATOM 761 O O . ASP A 1 94 ? 1.750 5.263 13.958 1.00 75.12 94 ASP A O 1
ATOM 765 N N . THR A 1 95 ? 2.062 3.325 12.855 1.00 65.81 95 THR A N 1
ATOM 766 C CA . THR A 1 95 ? 2.891 2.702 13.904 1.00 65.81 95 THR A CA 1
ATOM 767 C C . THR A 1 95 ? 4.385 2.763 13.611 1.00 65.81 95 THR A C 1
ATOM 769 O O . THR A 1 95 ? 5.168 2.266 14.415 1.00 65.81 95 THR A O 1
ATOM 772 N N . GLY A 1 96 ? 4.801 3.345 12.480 1.00 58.38 96 GLY A N 1
ATOM 773 C CA . GLY A 1 96 ? 6.208 3.513 12.100 1.00 58.38 96 GLY A CA 1
ATOM 774 C C . GLY A 1 96 ? 6.920 2.219 11.685 1.00 58.38 96 GLY A C 1
ATOM 775 O O . GLY A 1 96 ? 7.588 2.203 10.658 1.00 58.38 96 GLY A O 1
ATOM 776 N N . SER A 1 97 ? 6.732 1.119 12.418 1.00 51.28 97 SER A N 1
ATOM 777 C CA . SER A 1 97 ? 7.526 -0.107 12.250 1.00 51.28 97 SER A CA 1
ATOM 778 C C . SER A 1 97 ? 6.797 -1.253 11.538 1.00 51.28 97 SER A C 1
ATOM 780 O O . SER A 1 97 ? 7.461 -2.140 11.022 1.00 51.28 97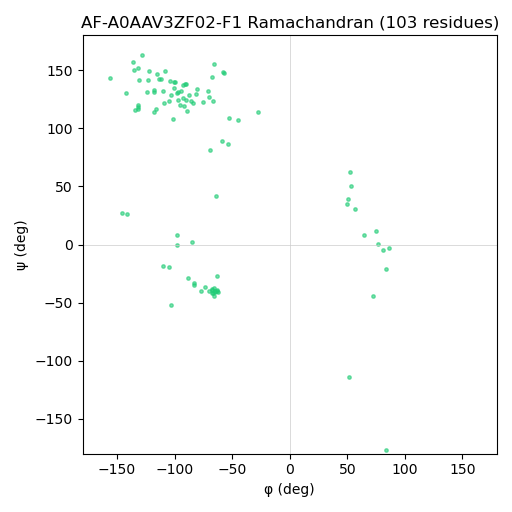 SER A O 1
ATOM 782 N N . ASN A 1 98 ? 5.456 -1.255 11.468 1.00 52.75 98 ASN A N 1
ATOM 783 C CA . ASN A 1 98 ? 4.671 -2.381 10.918 1.00 52.75 98 ASN A CA 1
ATOM 784 C C . ASN A 1 98 ? 3.444 -1.946 10.087 1.00 52.75 98 ASN A C 1
ATOM 786 O O . ASN A 1 98 ? 2.459 -2.679 9.964 1.00 52.75 98 ASN A O 1
ATOM 790 N N . GLY A 1 99 ? 3.486 -0.746 9.504 1.00 58.94 99 GLY A N 1
ATOM 791 C CA . GLY A 1 99 ? 2.395 -0.203 8.691 1.00 58.94 99 GLY A CA 1
ATOM 792 C C . GLY A 1 99 ? 1.286 0.481 9.501 1.00 58.94 99 GLY A C 1
ATOM 793 O O . GLY A 1 99 ? 1.378 0.652 10.718 1.00 58.94 99 GLY A O 1
ATOM 794 N N . LYS A 1 100 ? 0.242 0.938 8.800 1.00 68.06 100 LYS A N 1
ATOM 795 C CA . LYS A 1 100 ? -0.889 1.652 9.407 1.00 68.06 100 LYS A CA 1
ATOM 796 C C . LYS A 1 100 ? -1.994 0.689 9.817 1.00 68.06 100 LYS A C 1
ATOM 798 O O . LYS A 1 100 ? -2.332 -0.218 9.060 1.00 68.06 100 LYS A O 1
ATOM 803 N N . TRP A 1 101 ? -2.570 0.915 10.992 1.00 66.88 101 TRP A N 1
ATOM 804 C CA . TRP A 1 101 ? -3.612 0.067 11.571 1.00 66.88 101 TRP A CA 1
ATOM 805 C C . TRP A 1 101 ? -4.824 0.898 11.984 1.00 66.88 101 TRP A C 1
ATOM 807 O O . TRP A 1 101 ? -4.755 2.121 12.104 1.00 66.88 101 TRP A O 1
ATOM 817 N N . LEU A 1 102 ? -5.951 0.220 12.192 1.00 72.75 102 LEU A N 1
ATOM 818 C CA . LEU A 1 102 ? -7.149 0.820 12.770 1.00 72.75 102 LEU A CA 1
ATOM 819 C C . LEU A 1 102 ? -7.162 0.556 14.269 1.00 72.75 102 LEU A C 1
ATOM 821 O O . LEU A 1 102 ? -7.175 -0.602 14.683 1.00 72.75 102 LEU A O 1
ATOM 825 N N . LYS A 1 103 ? -7.174 1.623 15.069 1.00 78.38 103 LYS A N 1
ATOM 826 C CA . LYS A 1 103 ? -7.375 1.559 16.518 1.00 78.38 103 LYS A CA 1
ATOM 827 C C . LYS A 1 103 ? -8.835 1.853 16.813 1.00 78.38 103 LYS A C 1
ATOM 829 O O . LYS A 1 103 ? -9.365 2.830 16.294 1.00 78.38 103 LYS A O 1
ATOM 834 N N . VAL A 1 104 ? -9.465 1.006 17.618 1.00 77.00 104 VAL A N 1
ATOM 835 C CA . VAL A 1 104 ? -10.778 1.299 18.202 1.00 77.00 104 VAL A CA 1
ATOM 836 C C . VAL A 1 104 ? -10.598 2.395 19.251 1.00 77.00 104 VAL A C 1
ATOM 838 O O . VAL A 1 104 ? -9.661 2.317 20.050 1.00 77.00 104 VAL A O 1
ATOM 841 N N . LEU A 1 105 ? -11.448 3.417 19.190 1.00 77.50 105 LEU A N 1
ATOM 842 C CA . LEU A 1 105 ? -11.511 4.511 20.157 1.00 77.50 105 LEU A CA 1
ATOM 843 C C . LEU A 1 105 ? -12.608 4.264 21.188 1.00 77.50 105 LEU A C 1
ATOM 845 O O . LEU A 1 105 ? -13.692 3.794 20.773 1.00 77.50 105 LEU A O 1
#

pLDDT: mean 73.73, std 15.25, range [44.69, 89.5]

Mean predicted aligned error: 13.78 Å

Solvent-accessible surface area 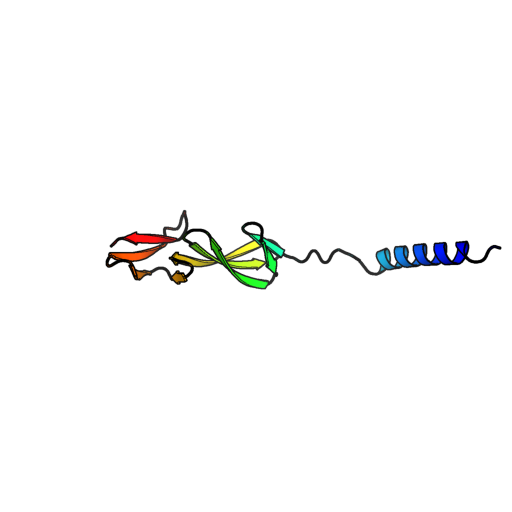(backbone atoms only — not comparable to full-atom values): 6187 Å² total; per-residue (Å²): 143,82,69,69,67,61,56,54,53,51,53,53,51,50,54,54,51,48,50,66,71,68,55,72,63,69,79,68,70,46,41,24,77,56,97,94,41,79,40,61,50,81,39,78,43,83,46,81,49,90,49,27,24,40,30,34,30,22,50,86,56,36,80,42,84,74,47,72,19,21,30,54,98,88,43,71,37,52,61,72,45,71,45,76,56,98,90,40,44,32,30,20,40,76,64,88,82,81,56,34,43,75,43,78,106

Foldseek 3Di:
DPPPPVVVVVVVVVVVVCCVPVPPVPVPQQWADDPNDTDHAPDFDFDDDDQKTWTWHRHRNDTDTDAIFTDDPNDTHHAQDWDADPNWIWGWHAPPPPGIDIDTD

Radius of gyration: 25.54 Å; Cα contacts (8 Å, |Δi|>4): 176; chains: 1; bounding box: 44×40×78 Å

Nearest PDB structures (foldseek):
  6rh6-assembly1_A  TM=3.369E-01  e=7.674E+00  Homo sapiens
  6byt-assembly1_A  TM=2.662E-01  e=4.396E+00  Alteromonas sp. LOR
  6byp-assembly1_A  TM=2.721E-01  e=4.648E+00  Alteromonas sp. LOR

Secondary structure (DSSP, 8-state):
--SHHHHHHHHHHHHHHHHHHTT-------EEEETTEEEETT-EEEEEETTEEEEEEEETTEEEEEEEEEEETTEEE-TT-EEEETTEEEEEEE-SSS-EEEEE-

Organism: NCBI:txid259542

Sequence (105 aa):
MASKVHIAVICIFLCSVICILDGCERQRYIRCEAFGKFYDNGKIHRIIHRKTCLHLECKHHRWKYVKNECNFHGVCHPAGKVMIIGGVKHQCYDTGSNGKWLKVL